Protein AF-A0A7S2T1D1-F1 (afdb_monomer)

Secondary structure (DSSP, 8-state):
--------------PPPB----GGGEEEEEEEEE-SS-EEEEEEETTTTEEEEEEEEEHHHHHHTT-HHHHHHHHHHHHH---TTS--EEEEEE-SSEEEEEEE-PPP---TT------------SSSTTS-------------

Radius of gyration: 22.02 Å; Cα contacts (8 Å, |Δi|>4): 165; chains: 1; bounding box: 31×85×70 Å

InterPro domains:
  IPR000719 Protein kinase domain [PF00069] (26-109)
  IPR000719 Protein kinase domain [PS50011] (26-144)
  IPR011009 Protein kinase-like domain superfamily [SSF56112] (19-108)
  IPR017441 Protein kinase, ATP binding site [PS00107] (32-55)
  IPR050236 Serine/threonine-protein kinases, AGC [PTHR24356] (18-107)

Sequence (144 aa):
ATTGLQDKGGATTVRAPRAALTMEDFEIEKVLGAGSFAQVLEAKLKRSGQNYALKIMDKRHIVKEGKAEYVLRERRVLDALKHEGLVNLCFTFQDAHSLYLGLELCPKVRDPHESEEASSSEVGEVSKAVASRRRDEGVDGVAP

Solvent-accessible surface area (backbone atoms only — not comparable to full-atom values): 9342 Å² total; per-residue (Å²): 137,92,81,90,80,79,90,75,91,66,86,70,76,67,59,50,50,78,48,100,61,59,76,84,51,40,47,78,77,46,80,76,46,80,56,99,68,38,40,28,29,36,29,29,33,66,92,77,68,49,66,24,33,36,37,38,30,48,49,65,58,33,58,74,71,69,37,57,66,56,57,52,49,50,50,54,50,40,46,68,42,80,50,99,91,50,70,38,53,64,31,31,35,64,64,99,55,36,41,36,39,34,25,52,51,78,78,74,82,73,64,97,77,77,74,88,75,80,79,74,87,74,98,74,74,86,82,62,83,86,71,81,88,83,86,86,88,79,82,89,82,82,83,134

pLDDT: mean 70.05, std 20.99, range [33.94, 95.62]

Nearest PDB structures (foldseek):
  3h9o-assembly1_A  TM=9.754E-01  e=8.863E-09  Homo sapiens
  3ion-assembly1_A  TM=9.751E-01  e=1.113E-08  Homo sapiens
  3qd0-assembly1_A  TM=9.668E-01  e=1.113E-08  Homo sapiens
  2biy-assembly1_A  TM=9.430E-01  e=7.909E-09  Homo sapiens
  7o2v-assembly1_A  TM=8.875E-01  e=2.857E-07  Homo sapiens

Mean predicted aligned error: 15.17 Å

Structure (mmCIF, N/CA/C/O backbone):
data_AF-A0A7S2T1D1-F1
#
_entry.id   AF-A0A7S2T1D1-F1
#
loop_
_atom_site.group_PDB
_atom_site.id
_atom_site.type_symbol
_atom_site.label_atom_id
_atom_site.label_alt_id
_atom_site.label_comp_id
_atom_site.label_asym_id
_atom_site.label_entity_id
_atom_site.label_seq_id
_atom_site.pdbx_PDB_ins_code
_atom_site.Cartn_x
_atom_site.Cartn_y
_atom_site.Cartn_z
_atom_site.occupancy
_atom_site.B_iso_or_equiv
_atom_site.auth_seq_id
_atom_site.auth_comp_id
_atom_site.auth_asym_id
_atom_site.auth_atom_id
_atom_site.pdbx_PDB_model_num
ATOM 1 N N . ALA A 1 1 ? -1.668 -48.977 23.423 1.00 39.50 1 ALA A N 1
ATOM 2 C CA . ALA A 1 1 ? -0.372 -48.627 22.817 1.00 39.50 1 ALA A CA 1
ATOM 3 C C . ALA A 1 1 ? -0.450 -47.179 22.372 1.00 39.50 1 ALA A C 1
ATOM 5 O O . ALA A 1 1 ? -1.364 -46.820 21.643 1.00 39.50 1 ALA A O 1
ATOM 6 N N . THR A 1 2 ? 0.420 -46.347 22.928 1.00 43.41 2 THR A N 1
ATOM 7 C CA . THR A 1 2 ? 0.558 -44.922 22.638 1.00 43.41 2 THR A CA 1
ATOM 8 C C . THR A 1 2 ? 1.422 -44.747 21.391 1.00 43.41 2 THR A C 1
ATOM 10 O O . THR A 1 2 ? 2.488 -45.345 21.272 1.00 43.41 2 THR A O 1
ATOM 13 N N . THR A 1 3 ? 0.971 -43.937 20.442 1.00 47.84 3 THR A N 1
ATOM 14 C CA . THR A 1 3 ? 1.794 -43.400 19.347 1.00 47.84 3 THR A CA 1
ATOM 15 C C . THR A 1 3 ? 1.065 -42.124 18.909 1.00 47.84 3 THR A C 1
ATOM 17 O O . THR A 1 3 ? -0.069 -42.209 18.468 1.00 47.84 3 THR A O 1
ATOM 20 N N . GLY A 1 4 ? 1.522 -40.894 19.140 1.00 42.84 4 GLY A N 1
ATOM 21 C CA . GLY A 1 4 ? 2.894 -40.419 19.246 1.00 42.84 4 GLY A CA 1
ATOM 22 C C . GLY A 1 4 ? 3.403 -40.023 17.862 1.00 42.84 4 GLY A C 1
ATOM 23 O O . GLY A 1 4 ? 4.233 -40.732 17.315 1.00 42.84 4 GLY A O 1
ATOM 24 N N . LEU A 1 5 ? 2.892 -38.921 17.302 1.00 50.72 5 LEU A N 1
ATOM 25 C CA . LEU A 1 5 ? 3.451 -38.218 16.137 1.00 50.72 5 LEU A CA 1
ATOM 26 C C . LEU A 1 5 ? 3.105 -36.725 16.320 1.00 50.72 5 LEU A C 1
ATOM 28 O O . LEU A 1 5 ? 1.952 -36.337 16.189 1.00 50.72 5 LEU A O 1
ATOM 32 N N . GLN A 1 6 ? 3.941 -35.971 17.033 1.00 42.03 6 GLN A N 1
ATOM 33 C CA . GLN A 1 6 ? 5.087 -35.193 16.538 1.00 42.03 6 GLN A CA 1
ATOM 34 C C . GLN A 1 6 ? 4.698 -33.959 15.718 1.00 42.03 6 GLN A C 1
ATOM 36 O O . GLN A 1 6 ? 4.274 -34.036 14.568 1.00 42.03 6 GLN A O 1
ATOM 41 N N . ASP A 1 7 ? 4.930 -32.833 16.391 1.00 51.44 7 ASP A N 1
ATOM 42 C CA . ASP A 1 7 ? 5.183 -31.492 15.891 1.00 51.44 7 ASP A CA 1
ATOM 43 C C . ASP A 1 7 ? 5.921 -31.473 14.541 1.00 51.44 7 ASP A C 1
ATOM 45 O O . ASP A 1 7 ? 6.960 -32.114 14.348 1.00 51.44 7 ASP A O 1
ATOM 49 N N . LYS A 1 8 ? 5.378 -30.694 13.607 1.00 41.62 8 LYS A N 1
ATOM 50 C CA . LYS A 1 8 ? 6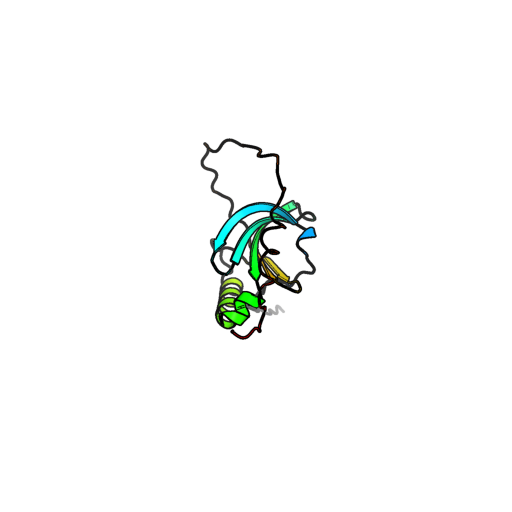.119 -30.162 12.468 1.00 41.62 8 LYS A CA 1
ATOM 51 C C . LYS A 1 8 ? 5.934 -28.654 12.488 1.00 41.62 8 LYS A C 1
ATOM 53 O O . LYS A 1 8 ? 5.043 -28.129 11.824 1.00 41.62 8 LYS A O 1
ATOM 58 N N . GLY A 1 9 ? 6.804 -27.975 13.233 1.00 41.78 9 GLY A N 1
ATOM 59 C CA . GLY A 1 9 ? 7.167 -26.586 12.995 1.00 41.78 9 GLY A CA 1
ATOM 60 C C . GLY A 1 9 ? 7.470 -26.350 11.514 1.00 41.78 9 GLY A C 1
ATOM 61 O O . GLY A 1 9 ? 8.587 -26.529 11.037 1.00 41.78 9 GLY A O 1
ATOM 62 N N . GLY A 1 10 ? 6.442 -25.959 10.769 1.00 34.06 10 GLY A N 1
ATOM 63 C CA . GLY A 1 10 ? 6.584 -25.273 9.503 1.00 34.06 10 GLY A CA 1
ATOM 64 C C . GLY A 1 10 ? 6.686 -23.798 9.830 1.00 34.06 10 GLY A C 1
ATOM 65 O O . GLY A 1 10 ? 5.692 -23.197 10.239 1.00 34.06 10 GLY A O 1
ATOM 66 N N . ALA A 1 11 ? 7.869 -23.209 9.652 1.00 46.69 11 ALA A N 1
ATOM 67 C CA . ALA A 1 11 ? 7.999 -21.770 9.492 1.00 46.69 11 ALA A CA 1
ATOM 68 C C . ALA A 1 11 ? 7.152 -21.377 8.274 1.00 46.69 11 ALA A C 1
ATOM 70 O O . ALA A 1 11 ? 7.621 -21.337 7.138 1.00 46.69 11 ALA A O 1
ATOM 71 N N . THR A 1 12 ? 5.857 -21.179 8.506 1.00 41.72 12 THR A N 1
ATOM 72 C CA . THR A 1 12 ? 4.931 -20.662 7.516 1.00 41.72 12 THR A CA 1
ATOM 73 C C . THR A 1 12 ? 5.427 -19.248 7.319 1.00 41.72 12 THR A C 1
ATOM 75 O O . THR A 1 12 ? 5.239 -18.409 8.194 1.00 41.72 12 THR A O 1
ATOM 78 N N . THR A 1 13 ? 6.176 -18.986 6.250 1.00 47.88 13 THR A N 1
ATOM 79 C CA . THR A 1 13 ? 6.480 -17.611 5.866 1.00 47.88 13 THR A CA 1
ATOM 80 C C . THR A 1 13 ? 5.129 -16.982 5.545 1.00 47.88 13 THR A C 1
ATOM 82 O O . THR A 1 13 ? 4.610 -17.149 4.441 1.00 47.88 13 THR A O 1
ATOM 85 N N . VAL A 1 14 ? 4.499 -16.377 6.557 1.00 57.34 14 VAL A N 1
ATOM 86 C CA . VAL A 1 14 ? 3.181 -15.748 6.473 1.00 57.34 14 VAL A CA 1
ATOM 87 C C . VAL A 1 14 ? 3.372 -14.483 5.655 1.00 57.34 14 VAL A C 1
ATOM 89 O O . VAL A 1 14 ? 3.560 -13.400 6.191 1.00 57.34 14 VAL A O 1
ATOM 92 N N . ARG A 1 15 ? 3.406 -14.644 4.332 1.00 66.50 15 ARG A N 1
ATOM 93 C CA . ARG A 1 15 ? 3.413 -13.518 3.405 1.00 66.50 15 ARG A CA 1
ATOM 94 C C . ARG A 1 15 ? 2.085 -12.797 3.535 1.00 66.50 15 ARG A C 1
ATOM 96 O O . ARG A 1 15 ? 1.036 -13.448 3.552 1.00 66.50 15 ARG A O 1
ATOM 103 N N . ALA A 1 16 ? 2.125 -11.471 3.570 1.00 77.62 16 ALA A N 1
ATOM 104 C CA . ALA A 1 16 ? 0.898 -10.691 3.601 1.00 77.62 16 ALA A CA 1
ATOM 105 C C . ALA A 1 16 ? 0.016 -11.023 2.384 1.00 77.62 16 ALA A C 1
ATOM 107 O O . ALA A 1 16 ? 0.511 -11.039 1.244 1.00 77.62 16 ALA A O 1
ATOM 108 N N . PRO A 1 17 ? -1.289 -11.271 2.589 1.00 85.50 17 PRO A N 1
ATOM 109 C CA . PRO A 1 17 ? -2.198 -11.575 1.503 1.00 85.50 17 PRO A CA 1
ATOM 110 C C . PRO A 1 17 ? -2.295 -10.397 0.531 1.00 85.50 17 PRO A C 1
ATOM 112 O O . PRO A 1 17 ? -2.261 -9.220 0.911 1.00 85.50 17 PRO A O 1
ATOM 115 N N . ARG A 1 18 ? -2.448 -10.724 -0.753 1.00 88.44 18 ARG A N 1
ATOM 116 C CA . ARG A 1 18 ? -2.854 -9.749 -1.762 1.00 88.44 18 ARG A CA 1
ATOM 117 C C . ARG A 1 18 ? -4.375 -9.635 -1.710 1.00 88.44 18 ARG A C 1
ATOM 119 O O . ARG A 1 18 ? -5.069 -10.567 -2.104 1.00 88.44 18 ARG A O 1
ATOM 126 N N . ALA A 1 19 ? -4.875 -8.531 -1.175 1.00 89.25 19 ALA A N 1
ATOM 127 C CA . ALA A 1 19 ? -6.296 -8.318 -0.952 1.00 89.25 19 ALA A CA 1
ATOM 128 C C . ALA A 1 19 ? -6.963 -7.670 -2.176 1.00 89.25 19 ALA A C 1
ATOM 130 O O . ALA A 1 19 ? -6.348 -6.864 -2.877 1.00 89.25 19 ALA A O 1
ATOM 131 N N . ALA A 1 20 ? -8.233 -8.006 -2.410 1.00 92.12 20 ALA A N 1
ATOM 132 C CA . ALA A 1 20 ? -9.104 -7.268 -3.320 1.00 92.12 20 ALA A CA 1
ATOM 133 C C . ALA A 1 20 ? -9.614 -6.017 -2.588 1.00 92.12 20 ALA A C 1
ATOM 135 O O . ALA A 1 20 ? -10.665 -6.050 -1.954 1.00 92.12 20 ALA A O 1
ATOM 136 N N . LEU A 1 21 ? -8.789 -4.971 -2.583 1.00 93.50 21 LEU A N 1
ATOM 137 C CA . LEU A 1 21 ? -9.055 -3.677 -1.958 1.00 93.50 21 LEU A CA 1
ATOM 138 C C . LEU A 1 21 ? -8.690 -2.557 -2.932 1.00 93.50 21 LEU A C 1
ATOM 140 O O . LEU A 1 21 ? -7.822 -2.723 -3.794 1.00 93.50 21 LEU A O 1
ATOM 144 N N . THR A 1 22 ? -9.335 -1.417 -2.746 1.00 93.69 22 THR A N 1
ATOM 145 C CA . THR A 1 22 ? -9.126 -0.165 -3.471 1.00 93.69 22 THR A CA 1
ATOM 146 C C . THR A 1 22 ? -9.002 0.985 -2.474 1.00 93.69 22 THR A C 1
ATOM 148 O O . THR A 1 22 ? -9.301 0.825 -1.294 1.00 93.69 22 THR A O 1
ATOM 151 N N . MET A 1 23 ? -8.584 2.168 -2.929 1.00 91.94 23 MET A N 1
ATOM 152 C CA . MET A 1 23 ? -8.537 3.357 -2.063 1.00 91.94 23 MET A CA 1
ATOM 153 C C . MET A 1 23 ? -9.921 3.776 -1.546 1.00 91.94 23 MET A C 1
ATOM 155 O O . MET A 1 23 ? -10.017 4.389 -0.488 1.00 91.94 23 MET A O 1
ATOM 159 N N . GLU A 1 24 ? -10.993 3.413 -2.250 1.00 94.44 24 GLU A N 1
ATOM 160 C CA . GLU A 1 24 ? -12.375 3.741 -1.883 1.00 94.44 24 GLU A CA 1
ATOM 161 C C . GLU A 1 24 ? -12.852 2.966 -0.647 1.00 94.44 24 GLU A C 1
ATOM 163 O O . GLU A 1 24 ? -13.754 3.421 0.062 1.00 94.44 24 GLU A O 1
ATOM 168 N N . ASP A 1 25 ? -12.212 1.833 -0.343 1.00 94.06 25 ASP A N 1
ATOM 169 C CA . ASP A 1 25 ? -12.476 1.031 0.853 1.00 94.06 25 ASP A CA 1
ATOM 170 C C . ASP A 1 25 ? -11.939 1.685 2.137 1.00 94.06 25 ASP A C 1
ATOM 172 O O . ASP A 1 25 ? -12.227 1.214 3.242 1.00 94.06 25 ASP A O 1
ATOM 176 N N . PHE A 1 26 ? -11.174 2.773 2.009 1.00 94.12 26 PHE A N 1
ATOM 177 C CA . PHE A 1 26 ? -10.527 3.460 3.118 1.00 94.12 26 PHE A CA 1
ATOM 178 C C . PHE A 1 26 ? -11.086 4.866 3.334 1.00 94.12 26 PHE A C 1
ATOM 180 O O . PHE A 1 26 ? -11.489 5.569 2.407 1.00 94.12 26 PHE A O 1
ATOM 187 N N . GLU A 1 27 ? -11.112 5.273 4.594 1.00 95.62 27 GLU A N 1
ATOM 188 C CA . GLU A 1 27 ? -11.269 6.652 5.034 1.00 95.62 27 GLU A CA 1
ATOM 189 C C . GLU A 1 27 ? -9.878 7.175 5.408 1.00 95.62 27 GLU A C 1
ATOM 191 O O . GLU A 1 27 ? -9.197 6.583 6.244 1.00 95.62 27 GLU A O 1
ATOM 196 N N . ILE A 1 28 ? -9.413 8.220 4.724 1.00 93.94 28 ILE A N 1
ATOM 197 C CA . ILE A 1 28 ? -8.076 8.783 4.942 1.00 93.94 28 ILE A CA 1
ATOM 198 C C . ILE A 1 28 ? -8.165 9.822 6.054 1.00 93.94 28 ILE A C 1
ATOM 200 O O . ILE A 1 28 ? -8.896 10.797 5.912 1.00 93.94 28 ILE A O 1
ATOM 204 N N . GLU A 1 29 ? -7.400 9.629 7.125 1.00 90.94 29 GLU A N 1
ATOM 205 C CA . GLU A 1 29 ? -7.422 10.525 8.282 1.00 90.94 29 GLU A CA 1
ATOM 206 C C . GLU A 1 29 ? -6.307 11.568 8.200 1.00 90.94 29 GLU A C 1
ATOM 208 O O . GLU A 1 29 ? -6.571 12.768 8.213 1.00 90.94 29 GLU A O 1
ATOM 213 N N . LYS A 1 30 ? -5.043 11.137 8.082 1.00 88.75 30 LYS A N 1
ATOM 214 C CA . LYS A 1 30 ? -3.904 12.065 8.006 1.00 88.75 30 LYS A CA 1
ATOM 215 C C . LYS A 1 30 ? -2.705 11.513 7.249 1.00 88.75 30 LYS A C 1
ATOM 217 O O . LYS A 1 30 ? -2.587 10.317 7.008 1.00 88.75 30 LYS A O 1
ATOM 222 N N . VAL A 1 31 ? -1.767 12.392 6.905 1.00 92.19 31 VAL A N 1
ATOM 223 C CA . VAL A 1 31 ? -0.455 11.999 6.375 1.00 92.19 31 VAL A CA 1
ATOM 224 C C . VAL A 1 31 ? 0.484 11.699 7.546 1.00 92.19 31 VAL A C 1
ATOM 226 O O . VAL A 1 31 ? 0.700 12.552 8.401 1.00 92.19 31 VAL A O 1
ATOM 229 N N . LEU A 1 32 ? 1.051 10.492 7.579 1.00 88.44 32 LEU A N 1
ATOM 230 C CA . LEU A 1 32 ? 2.042 10.076 8.581 1.00 88.44 32 LEU A CA 1
ATOM 231 C C . LEU A 1 32 ? 3.476 10.371 8.133 1.00 88.44 32 LEU A C 1
ATOM 233 O O . LEU A 1 32 ? 4.352 10.599 8.961 1.00 88.44 32 LEU A O 1
ATOM 237 N N . GLY A 1 33 ? 3.725 10.367 6.823 1.00 87.00 33 GLY A N 1
ATOM 238 C CA . GLY A 1 33 ? 5.035 10.689 6.274 1.00 87.00 33 GLY A CA 1
ATOM 239 C C . GLY A 1 33 ? 5.022 10.814 4.757 1.00 87.00 33 GLY A C 1
ATOM 240 O O . GLY A 1 33 ? 4.269 10.127 4.067 1.00 87.00 33 GLY A O 1
ATOM 241 N N . ALA A 1 34 ? 5.885 11.678 4.234 1.00 88.25 34 ALA A N 1
ATOM 242 C CA . ALA A 1 34 ? 6.116 11.837 2.806 1.00 88.25 34 ALA A CA 1
ATOM 243 C C . ALA A 1 34 ? 7.607 11.646 2.520 1.00 88.25 34 ALA A C 1
ATOM 245 O O . ALA A 1 34 ? 8.456 12.319 3.100 1.00 88.25 34 ALA A O 1
ATOM 246 N N . GLY A 1 35 ? 7.923 10.702 1.641 1.00 77.88 35 GLY A N 1
ATOM 247 C CA . GLY A 1 35 ? 9.264 10.465 1.127 1.00 77.88 35 GLY A CA 1
ATOM 248 C C . GLY A 1 35 ? 9.313 10.653 -0.385 1.00 77.88 35 GLY A C 1
ATOM 249 O O . GLY A 1 35 ? 8.291 10.793 -1.051 1.00 77.88 35 GLY A O 1
ATOM 250 N N . SER A 1 36 ? 10.515 10.594 -0.950 1.00 71.25 36 SER A N 1
ATOM 251 C CA . SER A 1 36 ? 10.735 10.741 -2.396 1.00 71.25 36 SER A CA 1
ATOM 252 C C . SER A 1 36 ? 10.033 9.674 -3.246 1.00 71.25 36 SER A C 1
ATOM 254 O O . SER A 1 36 ? 9.687 9.936 -4.395 1.00 71.25 36 SER A O 1
ATOM 256 N N . PHE A 1 37 ? 9.813 8.478 -2.693 1.00 72.94 37 PHE A N 1
ATOM 257 C CA . PHE A 1 37 ? 9.270 7.321 -3.420 1.00 72.94 37 PHE A CA 1
ATOM 258 C C . PHE A 1 37 ? 7.955 6.789 -2.850 1.00 72.94 37 PHE A C 1
ATOM 260 O O . PHE A 1 37 ? 7.356 5.886 -3.435 1.00 72.94 37 PHE A O 1
ATOM 267 N N . ALA A 1 38 ? 7.534 7.298 -1.693 1.00 83.44 38 ALA A N 1
ATOM 268 C CA . ALA A 1 38 ? 6.369 6.786 -1.003 1.00 83.44 38 ALA A CA 1
ATOM 269 C C . ALA A 1 38 ? 5.692 7.853 -0.153 1.00 83.44 38 ALA A C 1
ATOM 271 O O . ALA A 1 38 ? 6.362 8.666 0.481 1.00 83.44 38 ALA A O 1
ATOM 272 N N . GLN A 1 39 ? 4.372 7.774 -0.075 1.00 91.50 39 GLN A N 1
ATOM 273 C CA . GLN A 1 39 ? 3.570 8.521 0.884 1.00 91.50 39 GLN A CA 1
ATOM 274 C C . GLN A 1 39 ? 2.918 7.535 1.847 1.00 91.50 39 GLN A C 1
ATOM 276 O O . GLN A 1 39 ? 2.422 6.494 1.420 1.00 91.50 39 GLN A O 1
ATOM 281 N N . VAL A 1 40 ? 2.943 7.843 3.139 1.00 92.19 40 VAL A N 1
ATOM 282 C CA . VAL A 1 40 ? 2.319 7.034 4.186 1.00 92.19 40 VAL A CA 1
ATOM 283 C C . VAL A 1 40 ? 1.145 7.807 4.761 1.00 92.19 40 VAL A C 1
ATOM 285 O O . VAL A 1 40 ? 1.310 8.929 5.244 1.00 92.19 40 VAL A O 1
ATOM 288 N N . LEU A 1 41 ? -0.034 7.200 4.699 1.00 93.44 41 LEU A N 1
ATOM 289 C CA . LEU A 1 41 ? -1.283 7.752 5.209 1.00 93.44 41 LEU A CA 1
ATOM 290 C C . LEU A 1 41 ? -1.767 6.934 6.401 1.00 93.44 41 LEU A C 1
ATOM 292 O O . LEU A 1 41 ? -1.643 5.715 6.401 1.00 93.44 41 LEU A O 1
ATOM 296 N N . GLU A 1 42 ? -2.358 7.587 7.387 1.00 94.19 42 GLU A N 1
ATOM 297 C CA . GLU A 1 42 ? -3.248 6.927 8.329 1.00 94.19 42 GLU A CA 1
ATOM 298 C C . GLU A 1 42 ? -4.606 6.762 7.656 1.00 94.19 42 GLU A C 1
ATOM 300 O O . GLU A 1 42 ? -5.204 7.737 7.193 1.00 94.19 42 GLU A O 1
ATOM 305 N N . ALA A 1 43 ? -5.047 5.514 7.539 1.00 94.81 43 ALA A N 1
ATOM 306 C CA . ALA A 1 43 ? -6.252 5.158 6.817 1.00 94.81 43 ALA A CA 1
ATOM 307 C C . ALA A 1 43 ? -7.060 4.123 7.599 1.00 94.81 43 ALA A C 1
ATOM 309 O O . ALA A 1 43 ? -6.540 3.078 7.999 1.00 94.81 43 ALA A O 1
ATOM 310 N N . LYS A 1 44 ? -8.351 4.386 7.768 1.00 94.19 44 LYS A N 1
ATOM 311 C CA . LYS A 1 44 ? -9.301 3.487 8.411 1.00 94.19 44 LYS A CA 1
ATOM 312 C C . LYS A 1 44 ? -10.016 2.648 7.365 1.00 94.19 44 LYS A C 1
ATOM 314 O O . LYS A 1 44 ? -10.629 3.168 6.437 1.00 94.19 44 LYS A O 1
ATOM 319 N N . LEU A 1 45 ? -9.942 1.328 7.496 1.00 94.50 45 LEU A N 1
ATOM 320 C CA . LEU A 1 45 ? -10.634 0.410 6.597 1.00 94.50 45 LEU A CA 1
ATOM 321 C C . LEU A 1 45 ? -12.130 0.386 6.937 1.00 94.50 45 LEU A C 1
ATOM 323 O O . LEU A 1 45 ? -12.510 -0.112 7.996 1.00 94.50 45 LEU A O 1
ATOM 327 N N . LYS A 1 46 ? -12.992 0.864 6.032 1.00 94.50 46 LYS A N 1
ATOM 328 C CA . LYS A 1 46 ? -14.427 1.093 6.303 1.00 94.50 46 LYS A CA 1
ATOM 329 C C . LYS A 1 46 ? -15.164 -0.156 6.789 1.00 94.50 46 LYS A C 1
ATOM 331 O O . LYS A 1 46 ? -15.968 -0.082 7.709 1.00 94.50 46 LYS A O 1
ATOM 336 N N . ARG A 1 47 ? -14.858 -1.320 6.203 1.00 91.88 47 ARG A N 1
ATOM 337 C CA . ARG A 1 47 ? -15.524 -2.594 6.535 1.00 91.88 47 ARG A CA 1
ATOM 338 C C . ARG A 1 47 ? -15.219 -3.121 7.940 1.00 91.88 47 ARG A C 1
ATOM 340 O O . ARG A 1 47 ? -16.052 -3.818 8.503 1.00 91.88 47 ARG A O 1
ATOM 347 N N . SER A 1 48 ? -14.022 -2.859 8.472 1.00 91.06 48 SER A N 1
ATOM 348 C CA . SER A 1 48 ? -13.592 -3.377 9.781 1.00 91.06 48 SER A CA 1
ATOM 349 C C . SER A 1 48 ? -13.499 -2.294 10.849 1.00 91.06 48 SER A C 1
ATOM 351 O O . SER A 1 48 ? -13.421 -2.620 12.026 1.00 91.06 48 SER A O 1
ATOM 353 N N . GLY A 1 49 ? -13.462 -1.020 10.454 1.00 91.50 49 GLY A N 1
ATOM 354 C CA . GLY A 1 49 ? -13.209 0.109 11.344 1.00 91.50 49 GLY A CA 1
ATOM 355 C C . GLY A 1 49 ? -11.776 0.179 11.879 1.00 91.50 49 GLY A C 1
ATOM 356 O O . GLY A 1 49 ? -11.514 0.997 12.753 1.00 91.50 49 GLY A O 1
ATOM 357 N N . GLN A 1 50 ? -10.862 -0.658 11.379 1.00 91.06 50 GLN A N 1
ATOM 358 C CA . GLN A 1 50 ? -9.479 -0.734 11.851 1.00 91.06 50 GLN A CA 1
ATOM 359 C C . GLN A 1 50 ? -8.592 0.290 11.133 1.00 91.06 50 GLN A C 1
ATOM 361 O O . GLN A 1 50 ? -8.637 0.387 9.902 1.00 91.06 50 GLN A O 1
ATOM 366 N N . ASN A 1 51 ? -7.747 0.989 11.893 1.00 92.06 51 ASN A N 1
ATOM 367 C CA . ASN A 1 51 ? -6.754 1.922 11.359 1.00 92.06 51 ASN A CA 1
ATOM 368 C C . ASN A 1 51 ? -5.479 1.187 10.923 1.00 92.06 51 ASN A C 1
ATOM 370 O O . ASN A 1 51 ? -5.017 0.260 11.595 1.00 92.06 51 ASN A O 1
ATOM 374 N N . TYR A 1 52 ? -4.906 1.640 9.809 1.00 93.06 52 TYR A N 1
ATOM 375 C CA . TYR A 1 52 ? -3.676 1.139 9.204 1.00 93.06 52 TYR A CA 1
ATOM 376 C C . TYR A 1 52 ? -2.780 2.299 8.762 1.00 93.06 52 TYR A C 1
ATOM 378 O O . TYR A 1 52 ? -3.263 3.378 8.415 1.00 93.06 52 TYR A O 1
ATOM 386 N N . ALA A 1 53 ? -1.473 2.048 8.699 1.00 93.44 53 ALA A N 1
ATOM 387 C CA . ALA A 1 53 ? -0.544 2.902 7.971 1.00 93.44 53 ALA A CA 1
ATOM 388 C C . ALA A 1 53 ? -0.456 2.412 6.517 1.00 93.44 53 ALA A C 1
ATOM 390 O O . ALA A 1 53 ? 0.073 1.339 6.226 1.00 93.44 53 ALA A O 1
ATOM 391 N N . LEU A 1 54 ? -1.003 3.187 5.586 1.00 93.38 54 LEU A N 1
ATOM 392 C CA . LEU A 1 54 ? -1.055 2.861 4.171 1.00 93.38 54 LEU A CA 1
ATOM 393 C C . LEU A 1 54 ? 0.116 3.507 3.433 1.00 93.38 54 LEU A C 1
ATOM 395 O O . LEU A 1 54 ? 0.112 4.710 3.176 1.00 93.38 54 LEU A O 1
ATOM 399 N N . LYS A 1 55 ? 1.115 2.699 3.072 1.00 92.25 55 LYS A N 1
ATOM 400 C CA . LYS A 1 55 ? 2.250 3.139 2.254 1.00 92.25 55 LYS A CA 1
ATOM 401 C C . LYS A 1 55 ? 1.915 2.994 0.769 1.00 92.25 55 LYS A C 1
ATOM 403 O O . LYS A 1 55 ? 1.689 1.885 0.289 1.00 92.25 55 LYS A O 1
ATOM 408 N N . ILE A 1 56 ? 1.930 4.112 0.051 1.00 93.06 56 ILE A N 1
ATOM 409 C CA . ILE A 1 56 ? 1.590 4.248 -1.369 1.00 93.06 56 ILE A CA 1
ATOM 410 C C . ILE A 1 56 ? 2.866 4.533 -2.156 1.00 93.06 56 ILE A C 1
ATOM 412 O O . ILE A 1 56 ? 3.605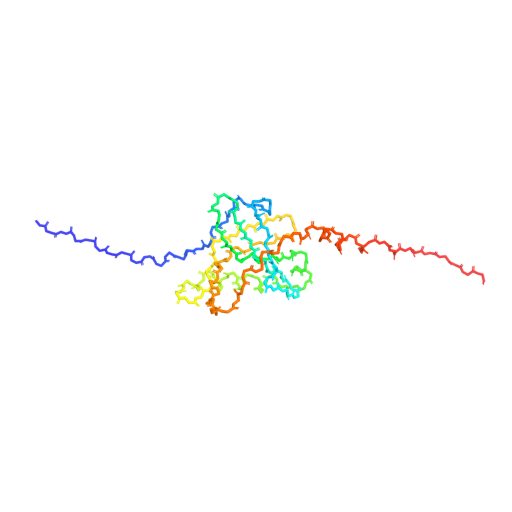 5.447 -1.797 1.00 93.06 56 ILE A O 1
ATOM 416 N N . MET A 1 57 ? 3.127 3.782 -3.227 1.00 89.62 57 MET A N 1
ATOM 417 C CA . MET A 1 57 ? 4.317 3.953 -4.071 1.00 89.62 57 MET A CA 1
ATOM 418 C C . MET A 1 57 ? 3.950 3.949 -5.557 1.00 89.62 57 MET A C 1
ATOM 420 O O . MET A 1 57 ? 3.310 3.009 -6.028 1.00 89.62 57 MET A O 1
ATOM 424 N N . ASP A 1 58 ? 4.398 4.959 -6.306 1.00 88.44 58 ASP A N 1
ATOM 425 C CA . ASP A 1 58 ? 4.118 5.094 -7.742 1.00 88.44 58 ASP A CA 1
ATOM 426 C C . ASP A 1 58 ? 4.985 4.137 -8.583 1.00 88.44 58 ASP A C 1
ATOM 428 O O . ASP A 1 58 ? 6.219 4.162 -8.537 1.00 88.44 58 ASP A O 1
ATOM 432 N N . LYS A 1 59 ? 4.337 3.29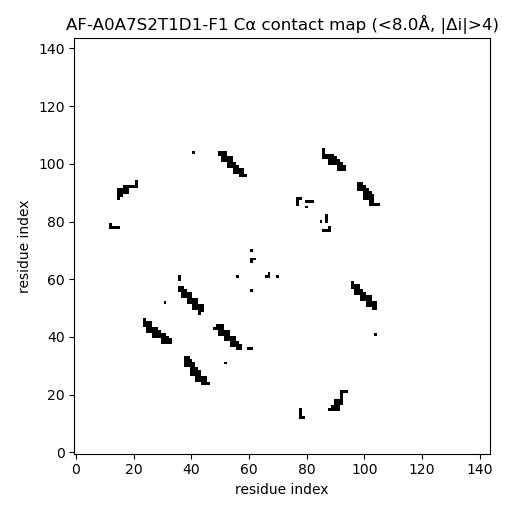8 -9.398 1.00 86.50 59 LYS A N 1
ATOM 433 C CA . LYS A 1 59 ? 5.001 2.290 -10.237 1.00 86.50 59 LYS A CA 1
ATOM 434 C C . LYS A 1 59 ? 5.889 2.907 -11.312 1.00 86.50 59 LYS A C 1
ATOM 436 O O . LYS A 1 59 ? 6.956 2.365 -11.595 1.00 86.50 59 LYS A O 1
ATOM 441 N N . ARG A 1 60 ? 5.472 4.016 -11.931 1.00 84.25 60 ARG A N 1
ATOM 442 C CA . ARG A 1 60 ? 6.257 4.679 -12.985 1.00 84.25 60 ARG A CA 1
ATOM 443 C C . ARG A 1 60 ? 7.532 5.263 -12.398 1.00 84.25 60 ARG A C 1
ATOM 445 O O . ARG A 1 60 ? 8.589 5.113 -13.001 1.00 84.25 60 ARG A O 1
ATOM 452 N N . HIS A 1 61 ? 7.441 5.873 -11.222 1.00 80.56 61 HIS A N 1
ATOM 453 C CA . HIS A 1 61 ? 8.585 6.426 -10.514 1.00 80.56 61 HIS A CA 1
ATOM 454 C C . HIS A 1 61 ? 9.564 5.318 -10.097 1.00 80.56 61 HIS A C 1
ATOM 456 O O . HIS A 1 61 ? 10.761 5.439 -10.348 1.00 80.56 61 HIS A O 1
ATOM 462 N N . ILE A 1 62 ? 9.056 4.194 -9.573 1.00 80.19 62 ILE A N 1
ATOM 463 C CA . ILE A 1 62 ? 9.879 3.019 -9.235 1.00 80.19 62 ILE A CA 1
ATOM 464 C C . ILE A 1 62 ? 10.665 2.516 -10.453 1.00 80.19 62 ILE A C 1
ATOM 466 O O . ILE A 1 62 ? 11.861 2.243 -10.340 1.00 80.19 62 ILE A O 1
ATOM 470 N N . VAL A 1 63 ? 10.003 2.375 -11.607 1.00 81.31 63 VAL A N 1
ATOM 471 C CA . VAL A 1 63 ? 10.637 1.873 -12.836 1.00 81.31 63 VAL A CA 1
ATOM 472 C C . VAL A 1 63 ? 11.643 2.880 -13.384 1.00 81.31 63 VAL A C 1
ATOM 474 O O . VAL A 1 63 ? 12.770 2.500 -13.691 1.00 81.31 63 VAL A O 1
ATOM 477 N N . LYS A 1 64 ? 11.262 4.160 -13.469 1.00 80.81 64 LYS A N 1
ATOM 478 C CA . LYS A 1 64 ? 12.106 5.229 -14.019 1.00 80.81 64 LYS A CA 1
ATOM 479 C C . LYS A 1 64 ? 13.435 5.365 -13.272 1.00 80.81 64 LYS A C 1
ATOM 481 O O . LYS A 1 64 ? 14.467 5.546 -13.902 1.00 80.81 64 LYS A O 1
ATOM 486 N N . GLU A 1 65 ? 13.407 5.250 -11.949 1.00 77.06 65 GLU A N 1
ATOM 487 C CA . GLU A 1 65 ? 14.583 5.431 -11.087 1.00 77.06 65 GLU A CA 1
ATOM 488 C C . GLU A 1 65 ? 15.342 4.116 -10.818 1.00 77.06 65 GLU A C 1
ATOM 490 O O . GLU A 1 65 ? 16.245 4.072 -9.980 1.00 77.06 65 GLU A O 1
ATOM 495 N N . GLY A 1 66 ? 14.957 3.011 -11.473 1.00 77.44 66 GLY A N 1
ATOM 496 C CA . GLY A 1 66 ? 15.598 1.704 -11.293 1.00 77.44 66 GLY A CA 1
ATOM 497 C C . GLY A 1 66 ? 15.451 1.123 -9.879 1.00 77.44 66 GLY A C 1
ATOM 498 O O . GLY A 1 66 ? 16.294 0.350 -9.429 1.00 77.44 66 GLY A O 1
ATOM 499 N N . LYS A 1 67 ? 14.392 1.486 -9.143 1.00 76.50 67 LYS A N 1
ATOM 500 C CA . LYS A 1 67 ? 14.193 1.121 -7.725 1.00 76.50 67 LYS A CA 1
ATOM 501 C C . LYS A 1 67 ? 13.398 -0.169 -7.513 1.00 76.50 67 LYS A C 1
ATOM 503 O O . LYS A 1 67 ? 13.059 -0.489 -6.375 1.00 76.50 67 LYS A O 1
ATOM 508 N N . ALA A 1 68 ? 13.108 -0.932 -8.566 1.00 76.50 68 ALA A N 1
ATOM 509 C CA . ALA A 1 68 ? 12.322 -2.165 -8.463 1.00 76.50 68 ALA A CA 1
ATOM 510 C C . ALA A 1 68 ? 12.914 -3.161 -7.443 1.00 76.50 68 ALA A C 1
ATOM 512 O O . ALA A 1 68 ? 12.196 -3.657 -6.575 1.00 76.50 68 ALA A O 1
ATOM 513 N N . GLU A 1 69 ? 14.234 -3.368 -7.472 1.00 77.94 69 GLU A N 1
ATOM 514 C CA . GLU A 1 69 ? 14.946 -4.227 -6.513 1.00 77.94 69 GLU A CA 1
ATOM 515 C C . GLU A 1 69 ? 14.855 -3.713 -5.069 1.00 77.94 69 GLU A C 1
ATOM 517 O O . GLU A 1 69 ? 14.769 -4.503 -4.129 1.00 77.94 69 GLU A O 1
ATOM 522 N N . TYR A 1 70 ? 14.825 -2.390 -4.874 1.00 76.81 70 TYR A N 1
ATOM 523 C CA . TYR A 1 70 ? 14.682 -1.785 -3.550 1.00 76.81 70 TYR A CA 1
ATOM 524 C C . TYR A 1 70 ? 13.297 -2.071 -2.958 1.00 76.81 70 TYR A C 1
ATOM 526 O O . TYR A 1 70 ? 13.199 -2.522 -1.820 1.00 76.81 70 TYR A O 1
ATOM 534 N N . VAL A 1 71 ? 12.235 -1.902 -3.751 1.00 74.31 71 VAL A N 1
ATOM 535 C CA . VAL A 1 71 ? 10.855 -2.197 -3.329 1.00 74.31 71 VAL A CA 1
ATOM 536 C C . VAL A 1 71 ? 10.668 -3.691 -3.042 1.00 74.31 71 VAL A C 1
ATOM 538 O O . VAL A 1 71 ? 10.025 -4.066 -2.061 1.00 74.31 71 VAL A O 1
ATOM 541 N N . LEU A 1 72 ? 11.261 -4.566 -3.861 1.00 75.88 72 LEU A N 1
ATOM 542 C CA . LEU A 1 72 ? 11.234 -6.013 -3.627 1.00 75.88 72 LEU A CA 1
ATOM 543 C C . LEU A 1 72 ? 11.989 -6.403 -2.355 1.00 75.88 72 LEU A C 1
ATOM 545 O O . LEU A 1 72 ? 11.505 -7.243 -1.594 1.00 75.88 72 LEU A O 1
ATOM 549 N N . ARG A 1 73 ? 13.153 -5.793 -2.105 1.00 75.94 73 ARG A N 1
ATOM 550 C CA . ARG A 1 73 ? 13.908 -5.992 -0.865 1.00 75.94 73 ARG A CA 1
ATOM 551 C C . ARG A 1 73 ? 13.095 -5.535 0.338 1.00 75.94 73 ARG A C 1
ATOM 553 O O . ARG A 1 73 ? 13.003 -6.287 1.299 1.00 75.94 73 ARG A O 1
ATOM 560 N N . GLU A 1 74 ? 12.480 -4.359 0.271 1.00 74.62 74 GLU A N 1
ATOM 561 C CA . GLU A 1 74 ? 11.657 -3.832 1.359 1.00 74.62 74 GLU A CA 1
ATOM 562 C C . GLU A 1 74 ? 10.495 -4.774 1.684 1.00 74.62 74 GLU A C 1
ATOM 564 O O . GLU A 1 74 ? 10.316 -5.151 2.838 1.00 74.62 74 GLU A O 1
ATOM 569 N N . ARG A 1 75 ? 9.776 -5.260 0.665 1.00 72.69 75 ARG A N 1
ATOM 570 C CA . ARG A 1 75 ? 8.731 -6.270 0.859 1.00 72.69 75 ARG A CA 1
ATOM 571 C C . ARG A 1 75 ? 9.267 -7.539 1.520 1.00 72.69 75 ARG A C 1
ATOM 573 O O . ARG A 1 75 ? 8.632 -8.047 2.431 1.00 72.69 75 ARG A O 1
ATOM 580 N N . ARG A 1 76 ? 10.409 -8.068 1.064 1.00 75.44 76 ARG A N 1
ATOM 581 C CA . ARG A 1 76 ? 11.005 -9.288 1.642 1.00 75.44 76 ARG A CA 1
ATOM 582 C C . ARG A 1 76 ? 11.397 -9.094 3.101 1.00 75.44 76 ARG A C 1
ATOM 584 O O . ARG A 1 76 ? 11.209 -10.008 3.892 1.00 75.44 76 ARG A O 1
ATOM 591 N N . 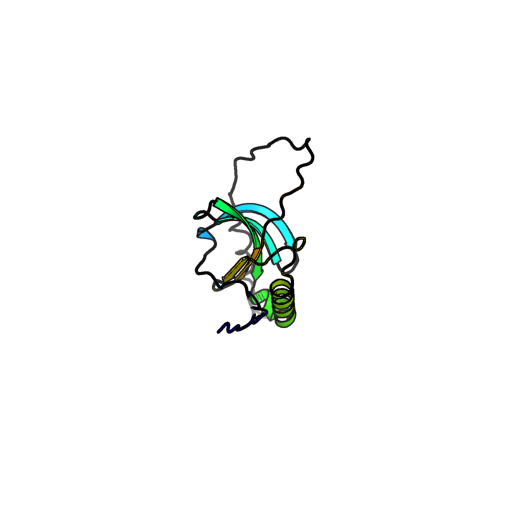VAL A 1 77 ? 11.939 -7.926 3.436 1.00 72.50 77 VAL A N 1
ATOM 592 C CA . VAL A 1 77 ? 12.282 -7.562 4.812 1.00 72.50 77 VAL A CA 1
ATOM 593 C C . VAL A 1 77 ? 11.009 -7.484 5.653 1.00 72.50 77 VAL A C 1
ATOM 595 O O . VAL A 1 77 ? 10.935 -8.146 6.678 1.00 72.50 77 VAL A O 1
ATOM 598 N N . LEU A 1 78 ? 9.972 -6.786 5.187 1.00 67.75 78 LEU A N 1
ATOM 599 C CA . LEU A 1 78 ? 8.689 -6.692 5.895 1.00 67.75 78 LEU A CA 1
ATOM 600 C C . LEU A 1 78 ? 7.975 -8.049 6.042 1.00 67.75 78 LEU A C 1
ATOM 602 O O . LEU A 1 78 ? 7.394 -8.309 7.087 1.00 67.75 78 LEU A O 1
ATOM 606 N N . ASP A 1 79 ? 8.055 -8.936 5.043 1.00 67.38 79 ASP A N 1
ATOM 607 C CA . ASP A 1 79 ? 7.515 -10.305 5.121 1.00 67.38 79 ASP A CA 1
ATOM 608 C C . ASP A 1 79 ? 8.313 -11.190 6.111 1.00 67.38 79 ASP A C 1
ATOM 610 O O . ASP A 1 79 ? 7.775 -12.164 6.639 1.00 67.38 79 ASP A O 1
ATOM 614 N N . ALA A 1 80 ? 9.597 -10.894 6.348 1.00 64.06 80 ALA A N 1
ATOM 615 C CA . ALA A 1 80 ? 10.466 -11.656 7.252 1.00 64.06 80 ALA A CA 1
ATOM 616 C C . ALA A 1 80 ? 10.447 -11.134 8.700 1.00 64.06 80 ALA A C 1
ATOM 618 O O . ALA A 1 80 ? 10.744 -11.884 9.629 1.00 64.06 80 ALA A O 1
ATOM 619 N N . LEU A 1 81 ? 10.101 -9.861 8.901 1.00 57.81 81 LEU A N 1
ATOM 620 C CA . LEU A 1 81 ? 10.067 -9.195 10.201 1.00 57.81 81 LEU A CA 1
ATOM 621 C C . LEU A 1 81 ? 8.683 -9.325 10.846 1.00 57.81 81 LEU A C 1
ATOM 623 O O . LEU A 1 81 ? 7.959 -8.346 10.988 1.00 57.81 81 LEU A O 1
ATOM 627 N N . LYS A 1 82 ? 8.317 -10.541 11.259 1.00 58.06 82 LYS A N 1
ATOM 628 C CA . LYS A 1 82 ? 7.157 -10.752 12.135 1.00 58.06 82 LYS A CA 1
ATOM 629 C C . LYS A 1 82 ? 7.639 -10.874 13.583 1.00 58.06 82 LYS A C 1
ATOM 631 O O . LYS A 1 82 ? 8.044 -11.955 14.003 1.00 58.06 82 LYS A O 1
ATOM 636 N N . HIS A 1 83 ? 7.641 -9.765 14.322 1.00 58.00 83 HIS A N 1
ATOM 637 C CA . HIS A 1 83 ? 8.079 -9.706 15.723 1.00 58.00 83 HIS A CA 1
ATOM 638 C C . HIS A 1 83 ? 7.239 -8.694 16.513 1.00 58.00 83 HIS A C 1
ATOM 640 O O . HIS A 1 83 ? 6.909 -7.631 15.990 1.00 58.00 83 HIS A O 1
ATOM 646 N N . GLU A 1 84 ? 6.931 -8.990 17.779 1.00 49.53 84 GLU A N 1
ATOM 647 C CA . GLU A 1 84 ? 6.296 -8.038 18.702 1.00 49.53 84 GLU A CA 1
ATOM 648 C C . GLU A 1 84 ? 7.244 -6.846 18.923 1.00 49.53 84 GLU A C 1
ATOM 650 O O . GLU A 1 84 ? 8.283 -6.979 19.566 1.00 49.53 84 GLU A O 1
ATOM 655 N N . GLY A 1 85 ? 6.965 -5.705 18.290 1.00 50.47 85 GLY A N 1
ATOM 656 C CA . GLY A 1 85 ? 7.819 -4.506 18.323 1.00 50.47 85 GLY A CA 1
ATOM 657 C C . GLY A 1 85 ? 8.248 -3.978 16.951 1.00 50.47 85 GLY A C 1
ATOM 658 O O . GLY A 1 85 ? 8.853 -2.910 16.877 1.00 50.47 85 GLY A O 1
ATOM 659 N N . LEU A 1 86 ? 7.922 -4.685 15.864 1.00 65.06 86 LEU A N 1
ATOM 660 C CA . LEU A 1 86 ? 8.101 -4.204 14.495 1.00 65.06 86 LEU A CA 1
ATOM 661 C C . LEU A 1 86 ? 6.749 -4.061 13.797 1.00 65.06 86 LEU A C 1
ATOM 663 O O . LEU A 1 86 ? 5.806 -4.799 14.069 1.00 65.06 86 LEU A O 1
ATOM 667 N N . VAL A 1 87 ? 6.670 -3.094 12.885 1.00 73.25 87 VAL A N 1
ATOM 668 C CA . VAL A 1 87 ? 5.472 -2.836 12.085 1.00 73.25 87 VAL A CA 1
ATOM 669 C C . VAL A 1 87 ? 5.200 -4.033 11.171 1.00 73.25 87 VAL A C 1
ATOM 671 O O . VAL A 1 87 ? 5.985 -4.315 10.264 1.00 73.25 87 VAL A O 1
ATOM 674 N N . ASN A 1 88 ? 4.076 -4.717 11.389 1.00 81.81 88 ASN A N 1
ATOM 675 C CA . ASN A 1 88 ? 3.683 -5.873 10.589 1.00 81.81 88 ASN A CA 1
ATOM 676 C C . ASN A 1 88 ? 3.018 -5.450 9.269 1.00 81.81 88 ASN A C 1
ATOM 678 O O . ASN A 1 88 ? 2.174 -4.553 9.236 1.00 81.81 88 ASN A O 1
ATOM 682 N N . LEU A 1 89 ? 3.339 -6.147 8.174 1.00 85.50 89 LEU A N 1
ATOM 683 C CA . LEU A 1 89 ? 2.618 -6.021 6.906 1.00 85.50 89 LEU A CA 1
ATOM 684 C C . LEU A 1 89 ? 1.332 -6.859 6.954 1.00 85.50 89 LEU A C 1
ATOM 686 O O . LEU A 1 89 ? 1.380 -8.087 6.935 1.00 85.50 89 LEU A O 1
ATOM 690 N N . CYS A 1 90 ? 0.174 -6.200 7.010 1.00 87.88 90 CYS A N 1
ATOM 691 C CA . CYS A 1 90 ? -1.131 -6.853 7.136 1.00 87.88 90 CYS A CA 1
ATOM 692 C C . CYS A 1 90 ? -1.692 -7.312 5.786 1.00 87.88 90 CYS A C 1
ATOM 694 O O . CYS A 1 90 ? -2.280 -8.387 5.688 1.00 87.88 90 CYS A O 1
ATOM 696 N N . PHE A 1 91 ? -1.548 -6.493 4.743 1.00 89.31 91 PHE A N 1
ATOM 697 C CA . PHE A 1 91 ? -2.044 -6.798 3.401 1.00 89.31 91 PHE A CA 1
ATOM 698 C C . PHE A 1 91 ? -1.335 -5.961 2.336 1.00 89.31 91 PHE A C 1
ATOM 700 O O . PHE A 1 91 ? -0.705 -4.941 2.615 1.00 89.31 91 PHE A O 1
ATOM 707 N N . THR A 1 92 ? -1.478 -6.378 1.080 1.00 91.38 92 THR A N 1
ATOM 708 C CA . THR A 1 92 ? -1.045 -5.592 -0.080 1.00 91.38 92 THR A CA 1
ATOM 709 C C . THR A 1 92 ? -2.149 -5.507 -1.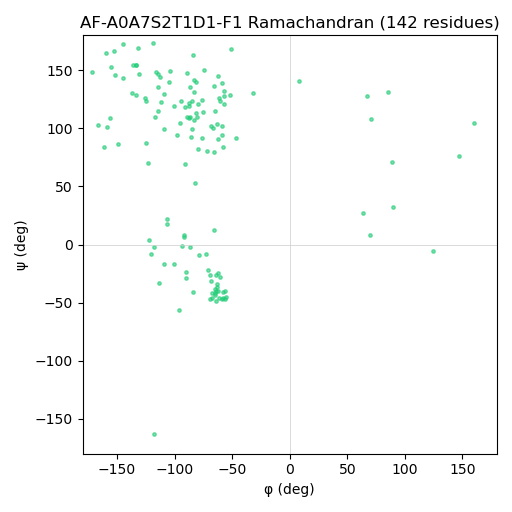121 1.00 91.38 92 THR A C 1
ATOM 711 O O . THR A 1 92 ? -2.896 -6.464 -1.317 1.00 91.38 92 THR A O 1
ATOM 714 N N . PHE A 1 93 ? -2.232 -4.385 -1.827 1.00 94.81 93 PHE A N 1
ATOM 715 C CA . PHE A 1 93 ? -3.055 -4.248 -3.028 1.00 94.81 93 PHE A CA 1
ATOM 716 C C . PHE A 1 93 ? -2.362 -3.325 -4.037 1.00 94.81 93 PHE A C 1
ATOM 718 O O . PHE A 1 93 ? -1.280 -2.794 -3.782 1.00 94.81 93 PHE A O 1
ATOM 725 N N . GLN A 1 94 ? -2.909 -3.225 -5.243 1.00 92.88 94 GLN A N 1
ATOM 726 C CA . GLN A 1 94 ? -2.353 -2.386 -6.302 1.00 92.88 94 GLN A CA 1
ATOM 727 C C . GLN A 1 94 ? -3.438 -1.995 -7.293 1.00 92.88 94 GLN A C 1
ATOM 729 O O . GLN A 1 94 ? -4.360 -2.777 -7.521 1.00 92.88 94 GLN A O 1
ATOM 734 N N . ASP A 1 95 ? -3.255 -0.850 -7.936 1.00 90.75 95 ASP A N 1
ATOM 735 C CA . ASP A 1 95 ? -4.044 -0.424 -9.089 1.00 90.75 95 ASP A CA 1
ATOM 736 C C . ASP A 1 95 ? -3.141 -0.275 -10.329 1.00 90.75 95 ASP A C 1
ATOM 738 O O . ASP A 1 95 ? -2.030 -0.818 -10.375 1.00 90.75 95 ASP A O 1
ATOM 742 N N . ALA A 1 96 ? -3.606 0.420 -11.366 1.00 90.56 96 ALA A N 1
ATOM 743 C CA . ALA A 1 96 ? -2.832 0.647 -12.585 1.00 90.56 96 ALA A CA 1
ATOM 744 C C . ALA A 1 96 ? -1.554 1.486 -12.362 1.00 90.56 96 ALA A C 1
ATOM 746 O O . ALA A 1 96 ? -0.586 1.337 -13.111 1.00 90.56 96 ALA A O 1
ATOM 747 N N . HIS A 1 97 ? -1.520 2.334 -11.335 1.00 89.12 97 HIS A N 1
ATOM 748 C CA . HIS A 1 97 ? -0.502 3.362 -11.119 1.00 89.12 97 HIS A CA 1
ATOM 749 C C . HIS A 1 97 ? 0.376 3.109 -9.891 1.00 89.12 97 HIS A C 1
ATOM 751 O O . HIS A 1 97 ? 1.570 3.395 -9.943 1.00 89.12 97 HIS A O 1
ATOM 757 N N . SER A 1 98 ? -0.167 2.511 -8.835 1.00 91.56 98 SER A N 1
ATOM 758 C CA . SER A 1 98 ? 0.442 2.491 -7.508 1.00 91.56 98 SER A CA 1
ATOM 759 C C . SER A 1 98 ? 0.442 1.103 -6.866 1.00 91.56 98 SER A C 1
ATOM 761 O O . SER A 1 98 ? -0.369 0.224 -7.175 1.00 91.56 98 SER A O 1
ATOM 763 N N . LEU A 1 99 ? 1.400 0.897 -5.965 1.00 90.88 99 LEU A N 1
ATOM 764 C CA . LEU A 1 99 ? 1.467 -0.226 -5.033 1.00 90.88 99 LEU A CA 1
ATOM 765 C C . LEU A 1 99 ? 1.093 0.257 -3.632 1.00 90.88 99 LEU A C 1
ATOM 767 O O . LEU A 1 99 ? 1.550 1.318 -3.210 1.00 90.88 99 LEU A O 1
ATOM 771 N N . TYR A 1 100 ? 0.329 -0.560 -2.912 1.00 92.31 100 TYR A N 1
ATOM 772 C CA . TYR A 1 100 ? -0.181 -0.243 -1.583 1.00 92.31 100 TYR A CA 1
ATOM 773 C C . TYR A 1 100 ? 0.205 -1.329 -0.587 1.00 92.31 100 TYR A C 1
ATOM 775 O O . TYR A 1 100 ? -0.075 -2.515 -0.800 1.00 92.31 100 TYR A O 1
ATOM 783 N N . LEU A 1 101 ? 0.843 -0.920 0.505 1.00 91.50 101 LEU A N 1
ATOM 784 C CA . LEU A 1 101 ? 1.200 -1.776 1.633 1.00 91.50 101 LEU A CA 1
ATOM 785 C C . LEU A 1 101 ? 0.406 -1.301 2.850 1.00 91.50 101 LEU A C 1
ATOM 787 O O . LEU A 1 101 ? 0.600 -0.176 3.309 1.00 91.50 101 LEU A O 1
ATOM 791 N N . GLY A 1 102 ? -0.496 -2.151 3.339 1.00 92.44 102 GLY A N 1
ATOM 792 C CA . GLY A 1 102 ? -1.248 -1.921 4.566 1.00 92.44 102 GLY A CA 1
ATOM 793 C C . GLY A 1 102 ? -0.461 -2.443 5.754 1.00 92.44 102 GLY A C 1
ATOM 794 O O . GLY A 1 102 ? -0.310 -3.656 5.907 1.00 92.44 102 GLY A O 1
ATOM 795 N N . LEU A 1 103 ? 0.057 -1.526 6.557 1.00 90.75 103 LEU A N 1
ATOM 796 C CA . LEU A 1 103 ? 0.884 -1.810 7.717 1.00 90.75 103 LEU A CA 1
ATOM 797 C C . LEU A 1 103 ? 0.079 -1.631 9.005 1.00 90.75 103 LEU A C 1
ATOM 799 O O . LEU A 1 103 ? -0.820 -0.787 9.074 1.00 90.75 103 LEU A O 1
ATOM 803 N N . GLU A 1 104 ? 0.424 -2.402 10.030 1.00 88.94 104 GLU A N 1
ATOM 804 C CA . GLU A 1 104 ? -0.087 -2.196 11.381 1.00 88.94 104 GLU A CA 1
ATOM 805 C C . GLU A 1 104 ? 0.245 -0.775 11.852 1.00 88.94 104 GLU A C 1
ATOM 807 O O . GLU A 1 104 ? 1.391 -0.325 11.771 1.00 88.94 104 GLU A O 1
ATOM 812 N N . LEU A 1 105 ? -0.769 -0.044 12.314 1.00 86.31 105 LEU A N 1
ATOM 813 C CA . LEU A 1 105 ? -0.559 1.279 12.879 1.00 86.31 105 LEU A CA 1
ATOM 814 C C . LEU A 1 105 ? -0.110 1.124 14.334 1.00 86.31 105 LEU A C 1
ATOM 816 O O . LEU A 1 105 ? -0.892 0.685 15.175 1.00 86.31 105 LEU A O 1
ATOM 820 N N . CYS A 1 106 ? 1.132 1.506 14.640 1.00 76.75 106 CYS A 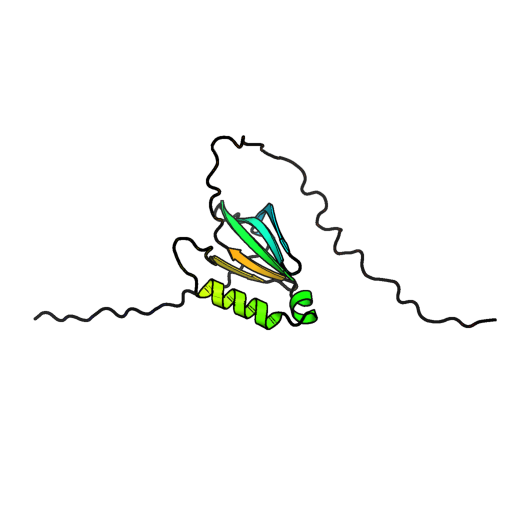N 1
ATOM 821 C CA . CYS A 1 106 ? 1.593 1.527 16.024 1.00 76.75 106 CYS A CA 1
ATOM 822 C C . CYS A 1 106 ? 0.737 2.515 16.831 1.00 76.75 106 CYS A C 1
ATOM 824 O O . CYS A 1 106 ? 0.653 3.688 16.444 1.00 76.75 106 CYS A O 1
ATOM 826 N N . PRO A 1 107 ? 0.128 2.092 17.952 1.00 67.06 107 PRO A N 1
ATOM 827 C CA . PRO A 1 107 ? -0.559 3.023 18.826 1.00 67.06 107 PRO A CA 1
ATOM 828 C C . PRO A 1 107 ? 0.463 4.049 19.316 1.00 67.06 107 PRO A C 1
ATOM 830 O O . PRO A 1 107 ? 1.493 3.687 19.889 1.00 67.06 107 PRO A O 1
ATOM 833 N N . LYS A 1 108 ? 0.198 5.340 19.082 1.00 59.03 108 LYS A N 1
ATOM 834 C CA . LYS A 1 108 ? 0.933 6.390 19.788 1.00 59.03 108 LYS A CA 1
ATOM 835 C C . LYS A 1 108 ? 0.730 6.124 21.277 1.00 59.03 108 LYS A C 1
ATOM 837 O O . LYS A 1 108 ? -0.417 6.080 21.727 1.00 59.03 108 LYS A O 1
ATOM 842 N N . VAL A 1 109 ? 1.817 5.919 22.024 1.00 56.50 109 VAL A N 1
ATOM 843 C CA . VAL A 1 109 ? 1.772 6.035 23.484 1.00 56.50 109 VAL A CA 1
ATOM 844 C C . VAL A 1 109 ? 1.309 7.459 23.723 1.00 56.50 109 VAL A C 1
ATOM 846 O O . VAL A 1 109 ? 2.028 8.408 23.434 1.00 56.50 109 VAL A O 1
ATOM 849 N N . ARG A 1 110 ? 0.030 7.591 24.059 1.00 51.97 110 ARG A N 1
ATOM 850 C CA . ARG A 1 110 ? -0.638 8.870 24.198 1.00 51.97 110 ARG A CA 1
ATOM 851 C C . ARG A 1 110 ? -0.010 9.512 25.428 1.00 51.97 110 ARG A C 1
ATOM 853 O O . ARG A 1 110 ? -0.313 9.096 26.546 1.00 51.97 110 ARG A O 1
ATOM 860 N N . ASP A 1 111 ? 0.908 10.453 25.230 1.00 57.31 111 ASP A N 1
ATOM 861 C CA . ASP A 1 111 ? 1.283 11.367 26.299 1.00 57.31 111 ASP A CA 1
ATOM 862 C C . ASP A 1 111 ? -0.029 11.966 26.840 1.00 57.31 111 ASP A C 1
ATOM 864 O O . ASP A 1 111 ? -0.863 12.408 26.043 1.00 57.31 111 ASP A O 1
ATOM 868 N N . PRO A 1 112 ? -0.280 11.945 28.160 1.00 58.16 112 PRO A N 1
ATOM 869 C CA . PRO A 1 112 ? -1.587 12.273 28.741 1.00 58.16 112 PRO A CA 1
ATOM 870 C C . PRO A 1 112 ? -2.031 13.743 28.568 1.00 58.16 112 PRO A C 1
ATOM 872 O O . PRO A 1 112 ? -2.994 14.161 29.204 1.00 58.16 112 PRO A O 1
ATOM 875 N N . HIS A 1 113 ? -1.358 14.528 27.720 1.00 59.41 113 HIS A N 1
ATOM 876 C CA . HIS A 1 113 ? -1.589 15.957 27.508 1.00 59.41 113 HIS A CA 1
ATOM 877 C C . HIS A 1 113 ? -2.030 16.363 26.089 1.00 59.41 113 HIS A C 1
ATOM 879 O O . HIS A 1 113 ? -2.312 17.544 25.894 1.00 59.41 113 HIS A O 1
ATOM 885 N N . GLU A 1 114 ? -2.139 15.457 25.109 1.00 52.69 114 GLU A N 1
ATOM 886 C CA . GLU A 1 114 ? -2.674 1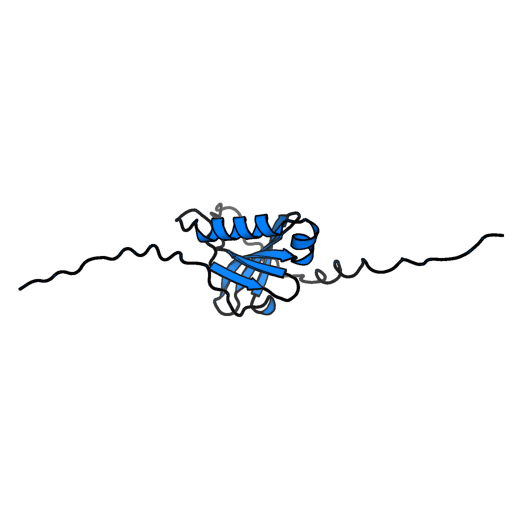5.838 23.789 1.00 52.69 114 GLU A CA 1
ATOM 887 C C . GLU A 1 114 ? -4.208 15.781 23.789 1.00 52.69 114 GLU A C 1
ATOM 889 O O . GLU A 1 114 ? -4.827 14.719 23.701 1.00 52.69 114 GLU A O 1
ATOM 894 N N . SER A 1 115 ? -4.809 16.961 23.949 1.00 46.44 115 SER A N 1
ATOM 895 C CA . SER A 1 115 ? -6.240 17.211 23.834 1.00 46.44 115 SER A CA 1
ATOM 896 C C . SER A 1 115 ? -6.767 16.823 22.458 1.00 46.44 115 SER A C 1
ATOM 898 O O . SER A 1 115 ? -6.154 17.091 21.428 1.00 46.44 115 SER A O 1
ATOM 900 N N . GLU A 1 116 ? -7.945 16.214 22.482 1.00 57.88 116 GLU A N 1
ATOM 901 C CA . GLU A 1 116 ? -8.732 15.763 21.345 1.00 57.88 116 GLU A CA 1
ATOM 902 C C . GLU A 1 116 ? -9.201 16.970 20.513 1.00 57.88 116 GLU A C 1
ATOM 904 O O . GLU A 1 116 ? -10.327 17.442 20.642 1.00 57.88 116 GLU A O 1
ATOM 909 N N . GLU A 1 117 ? -8.327 17.516 19.664 1.00 44.12 117 GLU A N 1
ATOM 910 C CA . GLU A 1 117 ? -8.769 18.373 18.566 1.00 44.12 117 GLU A CA 1
ATOM 911 C C . GLU A 1 117 ? -9.356 17.475 17.478 1.00 44.12 117 GLU A C 1
ATOM 913 O O . GLU A 1 117 ? -8.676 16.958 16.590 1.00 44.12 117 GLU A O 1
ATOM 918 N N . ALA A 1 118 ? -10.667 17.270 17.580 1.00 47.75 118 ALA A N 1
ATOM 919 C CA . ALA A 1 118 ? -11.490 16.840 16.469 1.00 47.75 118 ALA A CA 1
ATOM 920 C C . ALA A 1 118 ? -11.368 17.881 15.343 1.00 47.75 118 ALA A C 1
ATOM 922 O O . ALA A 1 118 ? -12.083 18.882 15.327 1.00 47.75 118 ALA A O 1
ATOM 923 N N . SER A 1 119 ? -10.454 17.660 14.398 1.00 40.22 119 SER A N 1
ATOM 924 C CA . SER A 1 119 ? -10.382 18.481 13.192 1.00 40.22 119 SER A CA 1
ATOM 925 C C . SER A 1 119 ? -11.352 17.922 12.154 1.00 40.22 119 SER A C 1
ATOM 927 O O . SER A 1 119 ? -11.067 16.981 11.415 1.00 40.22 119 SER A O 1
ATOM 929 N N . SER A 1 120 ? -12.560 18.480 12.186 1.00 43.53 120 SER A N 1
ATOM 930 C CA . SER A 1 120 ? -13.510 18.461 11.078 1.00 43.53 120 SER A CA 1
ATOM 931 C C . SER A 1 120 ? -13.050 19.455 10.002 1.00 43.53 120 SER A C 1
ATOM 933 O O . SER A 1 120 ? -12.476 20.483 10.354 1.00 43.53 120 SER A O 1
ATOM 935 N N . SER A 1 121 ? -13.375 19.178 8.729 1.00 46.91 121 SER A N 1
ATOM 936 C CA . SER A 1 121 ? -13.080 19.959 7.501 1.00 46.91 121 SER A CA 1
ATOM 937 C C . SER A 1 121 ? -11.583 20.031 7.141 1.00 46.91 121 SER A C 1
ATOM 939 O O . SER A 1 121 ? -10.752 20.339 7.973 1.00 46.91 121 SER A O 1
ATOM 941 N N . GLU A 1 122 ? -11.104 19.712 5.939 1.00 39.19 122 GLU A N 1
ATOM 942 C CA . GLU A 1 122 ? -11.633 20.015 4.612 1.00 39.19 122 GLU A CA 1
ATOM 943 C C . GLU A 1 122 ? -10.874 19.132 3.594 1.00 39.19 122 GLU A C 1
ATOM 945 O O . GLU A 1 122 ? -9.725 19.405 3.255 1.00 39.19 122 GLU A O 1
ATOM 950 N N . VAL A 1 123 ? -11.469 18.040 3.093 1.00 43.16 123 VAL A N 1
ATOM 951 C CA . VAL A 1 123 ? -10.885 17.273 1.965 1.00 43.16 123 VAL A CA 1
ATOM 952 C C . VAL A 1 123 ? -11.249 17.934 0.636 1.00 43.16 123 VAL A C 1
ATOM 954 O O . VAL A 1 123 ? -11.800 17.327 -0.279 1.00 43.16 123 VAL A O 1
ATOM 957 N N . GLY A 1 124 ? -10.959 19.228 0.549 1.00 37.44 124 GLY A N 1
ATOM 958 C CA . GLY A 1 124 ? -10.900 19.969 -0.694 1.00 37.44 124 GLY A CA 1
ATOM 959 C C . GLY A 1 124 ? -9.472 19.912 -1.224 1.00 37.44 124 GLY A C 1
ATOM 960 O O . GLY A 1 124 ? -8.553 20.426 -0.604 1.00 37.44 124 GLY A O 1
ATOM 961 N N . GLU A 1 125 ? -9.297 19.329 -2.409 1.00 34.53 125 GLU A N 1
ATOM 962 C CA . GLU A 1 125 ? -8.212 19.709 -3.328 1.00 34.53 125 GLU A CA 1
ATOM 963 C C . GLU A 1 125 ? -6.837 19.006 -3.239 1.00 34.53 125 GLU A C 1
ATOM 965 O O . GLU A 1 125 ? -5.832 19.558 -3.674 1.00 34.53 125 GLU A O 1
ATOM 970 N N . VAL A 1 126 ? -6.764 17.722 -2.864 1.00 40.75 126 VAL A N 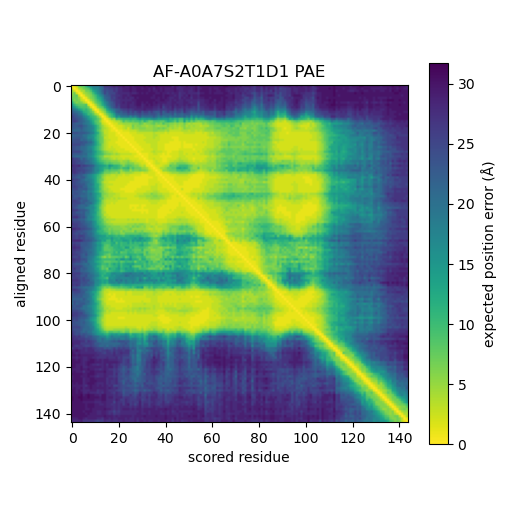1
ATOM 971 C CA . VAL A 1 126 ? -5.551 16.905 -3.154 1.00 40.75 126 VAL A CA 1
ATOM 972 C C . VAL A 1 126 ? -5.551 16.237 -4.540 1.00 40.75 126 VAL A C 1
ATOM 974 O O . VAL A 1 126 ? -4.549 15.656 -4.951 1.00 40.75 126 VAL A O 1
ATOM 977 N N . SER A 1 127 ? -6.619 16.389 -5.333 1.00 35.59 127 SER A N 1
ATOM 978 C CA . SER A 1 127 ? -6.713 15.797 -6.683 1.00 35.59 127 SER A CA 1
ATOM 979 C C . SER A 1 127 ? -6.269 16.706 -7.840 1.00 35.59 127 SER A C 1
ATOM 981 O O . SER A 1 127 ? -6.268 16.253 -8.982 1.00 35.59 127 SER A O 1
ATOM 983 N N . LYS A 1 128 ? -5.856 17.962 -7.604 1.00 35.03 128 LYS A N 1
ATOM 984 C CA . LYS A 1 128 ? -5.450 18.879 -8.696 1.00 35.03 128 LYS A CA 1
ATOM 985 C C . LYS A 1 128 ? -3.943 19.029 -8.918 1.00 35.03 128 LYS A C 1
ATOM 987 O O . LYS A 1 128 ? -3.539 19.453 -9.998 1.00 35.03 128 LYS A O 1
ATOM 992 N N . ALA A 1 129 ? -3.091 18.635 -7.973 1.00 33.94 129 ALA A N 1
ATOM 993 C CA . ALA A 1 129 ? -1.647 18.874 -8.093 1.00 33.94 129 ALA A CA 1
ATOM 994 C C . ALA A 1 129 ? -0.905 17.883 -9.017 1.00 33.94 129 ALA A C 1
ATOM 996 O O . ALA A 1 129 ? 0.254 18.108 -9.358 1.00 33.94 129 ALA A O 1
ATOM 997 N N . VAL A 1 130 ? -1.565 16.813 -9.479 1.00 40.31 130 VAL A N 1
ATOM 998 C CA . VAL A 1 130 ? -0.975 15.802 -10.379 1.00 40.31 130 VAL A CA 1
ATOM 999 C C . VAL A 1 130 ? -1.498 15.904 -11.822 1.00 40.31 130 VAL A C 1
ATOM 1001 O O . VAL A 1 130 ? -1.443 14.948 -12.583 1.00 40.31 130 VAL A O 1
ATOM 1004 N N . ALA A 1 131 ? -2.012 17.066 -12.236 1.00 40.88 131 ALA A N 1
ATOM 1005 C CA . ALA A 1 131 ? -2.525 17.274 -13.598 1.00 40.88 131 ALA A CA 1
ATOM 1006 C C . ALA A 1 131 ? -1.849 18.422 -14.375 1.00 40.88 131 ALA A C 1
ATOM 1008 O O . ALA A 1 131 ? -2.230 18.690 -15.510 1.00 40.88 131 ALA A O 1
ATOM 1009 N N . SER A 1 132 ? -0.824 19.083 -13.827 1.00 36.47 132 SER A N 1
ATOM 1010 C CA . SER A 1 132 ? -0.251 20.306 -14.422 1.00 36.47 132 SER A CA 1
ATOM 1011 C C . SER A 1 132 ? 1.122 20.149 -15.092 1.00 36.47 132 SER A C 1
ATOM 1013 O O . SER A 1 132 ? 1.783 21.140 -15.383 1.00 36.47 132 SER A O 1
ATOM 1015 N N . ARG A 1 133 ? 1.560 18.930 -15.434 1.00 48.72 133 ARG A N 1
ATOM 1016 C CA . ARG A 1 133 ? 2.754 18.733 -16.283 1.00 48.72 133 ARG A CA 1
ATOM 1017 C C . ARG A 1 133 ? 2.454 17.925 -17.536 1.00 48.72 133 ARG A C 1
ATOM 1019 O O . ARG A 1 133 ? 2.926 16.801 -17.643 1.00 48.72 133 ARG A O 1
ATOM 1026 N N . ARG A 1 134 ? 1.708 18.505 -18.484 1.00 46.59 134 ARG A N 1
ATOM 1027 C CA . A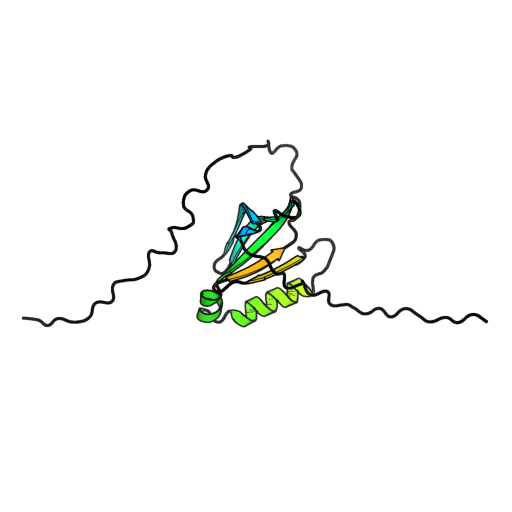RG A 1 134 ? 1.820 18.211 -19.929 1.00 46.59 134 ARG A CA 1
ATOM 1028 C C . ARG A 1 134 ? 1.253 19.350 -20.780 1.00 46.59 134 ARG A C 1
ATOM 1030 O O . ARG A 1 134 ? 0.043 19.408 -20.981 1.00 46.59 134 ARG A O 1
ATOM 1037 N N . ARG A 1 135 ? 2.147 20.182 -21.313 1.00 46.28 135 ARG A N 1
ATOM 1038 C CA . ARG A 1 135 ? 2.257 20.594 -22.728 1.00 46.28 135 ARG A CA 1
ATOM 1039 C C . ARG A 1 135 ? 3.059 21.889 -22.783 1.00 46.28 135 ARG A C 1
ATOM 1041 O O . ARG A 1 135 ? 2.529 22.923 -22.414 1.00 46.28 135 ARG A O 1
ATOM 1048 N N . ASP A 1 136 ? 4.314 21.782 -23.204 1.00 35.78 136 ASP A N 1
ATOM 1049 C CA . ASP A 1 136 ? 4.823 22.622 -24.289 1.00 35.78 136 ASP A CA 1
ATOM 1050 C C . ASP A 1 136 ? 6.096 21.966 -24.848 1.00 35.78 136 ASP A C 1
ATOM 1052 O O . ASP A 1 136 ? 7.210 22.211 -24.400 1.00 35.78 136 ASP A O 1
ATOM 1056 N N . GLU A 1 137 ? 5.904 21.014 -25.762 1.00 48.53 137 GLU A N 1
ATOM 1057 C CA . GLU A 1 137 ? 6.891 20.753 -26.810 1.00 48.53 137 GLU A CA 1
ATOM 1058 C C . GLU A 1 137 ? 6.241 21.251 -28.100 1.00 48.53 137 GLU A C 1
ATOM 1060 O O . GLU A 1 137 ? 5.355 20.597 -28.653 1.00 48.53 137 GLU A O 1
ATOM 1065 N N . GLY A 1 138 ? 6.624 22.459 -28.509 1.00 37.31 138 GLY A N 1
ATOM 1066 C CA . GLY A 1 138 ? 6.330 23.049 -29.807 1.00 37.31 138 GLY A CA 1
ATOM 1067 C C . GLY A 1 138 ? 7.646 23.275 -30.543 1.00 37.31 138 GLY A C 1
ATOM 1068 O O . GLY A 1 138 ? 8.459 24.096 -30.129 1.00 37.31 138 GLY A O 1
ATOM 1069 N N . VAL A 1 139 ? 7.863 22.488 -31.591 1.00 50.97 139 VAL A N 1
ATOM 1070 C CA . VAL A 1 139 ? 8.970 22.604 -32.544 1.00 50.97 139 VAL A CA 1
ATOM 1071 C C . VAL A 1 139 ? 8.628 23.634 -33.637 1.00 50.97 139 VAL A C 1
ATOM 1073 O O . VAL A 1 139 ? 7.452 23.914 -33.864 1.00 50.97 139 VAL A O 1
ATOM 1076 N N . ASP A 1 140 ? 9.673 24.083 -34.339 1.00 42.09 140 ASP A N 1
ATOM 1077 C CA . ASP A 1 140 ? 9.716 24.776 -35.642 1.00 42.09 140 ASP A CA 1
ATOM 1078 C C . ASP A 1 140 ? 9.547 26.306 -35.715 1.00 42.09 140 ASP A C 1
ATOM 1080 O O . ASP A 1 140 ? 8.582 26.883 -35.225 1.00 42.09 140 ASP A O 1
ATOM 1084 N N . GLY A 1 141 ? 10.465 26.948 -36.459 1.00 37.81 141 GLY A N 1
ATOM 1085 C CA . GLY A 1 141 ? 10.187 28.245 -37.090 1.00 37.81 141 GLY A CA 1
ATOM 1086 C C . GLY A 1 141 ? 11.350 29.231 -37.237 1.00 37.81 141 GLY A C 1
ATOM 1087 O O . GLY A 1 141 ? 11.430 30.195 -36.493 1.00 37.81 141 GLY A O 1
ATOM 1088 N N . VAL A 1 142 ? 12.216 28.964 -38.219 1.00 42.41 142 VAL A N 1
ATOM 1089 C CA . VAL A 1 142 ? 12.973 29.865 -39.121 1.00 42.41 142 VAL A CA 1
ATOM 1090 C C . VAL A 1 142 ? 12.974 31.400 -38.901 1.00 42.41 142 VAL A C 1
ATOM 1092 O O . VAL A 1 142 ? 11.959 32.040 -38.644 1.00 42.41 142 VAL A O 1
ATOM 1095 N N . ALA A 1 143 ? 14.165 31.966 -39.129 1.00 37.41 143 ALA A N 1
ATOM 1096 C CA . ALA A 1 143 ? 14.529 33.382 -39.212 1.00 37.41 143 ALA A CA 1
ATOM 1097 C C . ALA A 1 143 ? 13.660 34.232 -40.164 1.00 37.41 143 ALA A C 1
ATOM 1099 O O . ALA A 1 143 ? 12.941 33.712 -41.023 1.00 37.41 143 ALA A O 1
ATOM 1100 N N . PRO A 1 144 ? 13.810 35.558 -40.075 1.00 51.53 144 PRO A N 1
ATOM 1101 C CA . PRO A 1 144 ? 14.467 36.245 -41.195 1.00 51.53 144 PRO A CA 1
ATOM 1102 C C . PRO A 1 144 ? 15.789 36.930 -40.827 1.00 51.53 144 PRO A C 1
ATOM 1104 O O . PRO A 1 144 ? 15.920 37.426 -39.685 1.00 51.53 144 PRO A O 1
#

Organism: NCBI:txid1764295

Foldseek 3Di:
DDDDDDDDPDPPLCQAAADPDDCVQWDWDAWPDDDPFWTWTFIQRNVPRDTWTKIKGWPVVCVVVVVPVVVVVVSVVLSVPPDDPDWHFNHWYDDPTITITTIHDDDPPPPVPDDDPPDDDDPPDPPPPPPPPDDDPDDDDDDD